Protein AF-A0A0A9WKH2-F1 (afdb_monomer)

Structure (mmCIF, N/CA/C/O backbone):
data_AF-A0A0A9WKH2-F1
#
_entry.id   AF-A0A0A9WKH2-F1
#
loop_
_atom_site.group_PDB
_atom_site.id
_atom_site.type_symbol
_atom_site.label_atom_id
_atom_site.label_alt_id
_atom_site.label_comp_id
_atom_site.label_asym_id
_atom_site.label_entity_id
_atom_site.label_seq_id
_atom_site.pdbx_PDB_ins_code
_atom_site.Cartn_x
_atom_site.Cartn_y
_atom_site.Cartn_z
_atom_site.occupancy
_atom_site.B_iso_or_equiv
_atom_site.auth_seq_id
_atom_site.auth_comp_id
_atom_site.auth_asym_id
_atom_site.auth_atom_id
_atom_site.pdbx_PDB_model_num
ATOM 1 N N . MET A 1 1 ? 44.557 -3.473 -16.066 1.00 45.72 1 MET A N 1
ATOM 2 C CA . MET A 1 1 ? 44.055 -2.776 -17.270 1.00 45.72 1 MET A CA 1
ATOM 3 C C . MET A 1 1 ? 42.713 -2.128 -16.932 1.00 45.72 1 MET A C 1
ATOM 5 O O . MET A 1 1 ? 41.697 -2.801 -17.026 1.00 45.72 1 MET A O 1
ATOM 9 N N . PRO A 1 2 ? 42.713 -0.870 -16.457 1.00 51.88 2 PRO A N 1
ATOM 10 C CA . PRO A 1 2 ? 41.535 -0.153 -15.970 1.00 51.88 2 PRO A CA 1
ATOM 11 C C . PRO A 1 2 ? 41.253 1.093 -16.830 1.00 51.88 2 PRO A C 1
ATOM 13 O O . PRO A 1 2 ? 41.252 2.202 -16.323 1.00 51.88 2 PRO A O 1
ATOM 16 N N . GLN A 1 3 ? 41.112 0.930 -18.149 1.00 55.00 3 GLN A N 1
ATOM 17 C CA . GLN A 1 3 ? 40.935 2.076 -19.061 1.00 55.00 3 GLN A CA 1
ATOM 18 C C . GLN A 1 3 ? 39.691 1.959 -19.952 1.00 55.00 3 GLN A C 1
ATOM 20 O O . GLN A 1 3 ? 39.264 2.940 -20.543 1.00 55.00 3 GLN A O 1
ATOM 25 N N . VAL A 1 4 ? 39.064 0.779 -20.011 1.00 52.34 4 VAL A N 1
ATOM 26 C CA . VAL A 1 4 ? 37.855 0.560 -20.827 1.00 52.34 4 VAL A CA 1
ATOM 27 C C . VAL A 1 4 ? 36.576 0.916 -20.058 1.00 52.34 4 VAL A C 1
ATOM 29 O O . VAL A 1 4 ? 35.597 1.342 -20.660 1.00 52.34 4 VAL A O 1
ATOM 32 N N . ALA A 1 5 ? 36.588 0.807 -18.724 1.00 50.47 5 ALA A N 1
ATOM 33 C CA . ALA A 1 5 ? 35.450 1.200 -17.888 1.00 50.47 5 ALA A CA 1
ATOM 34 C C . ALA A 1 5 ? 35.199 2.721 -17.927 1.00 50.47 5 ALA A C 1
ATOM 36 O O . ALA A 1 5 ? 34.047 3.145 -18.006 1.00 50.47 5 ALA A O 1
ATOM 37 N N . ASP A 1 6 ? 36.263 3.529 -17.989 1.00 52.47 6 ASP A N 1
ATOM 38 C CA . ASP A 1 6 ? 36.142 4.992 -18.059 1.00 52.47 6 ASP A CA 1
ATOM 39 C C . ASP A 1 6 ? 35.619 5.487 -19.417 1.00 52.47 6 ASP A C 1
ATOM 41 O O . ASP A 1 6 ? 34.931 6.504 -19.481 1.00 52.47 6 ASP A O 1
ATOM 45 N N . SER A 1 7 ? 35.854 4.749 -20.508 1.00 46.25 7 SER A N 1
ATOM 46 C CA . SER A 1 7 ? 35.305 5.093 -21.830 1.00 46.25 7 SER A CA 1
ATOM 47 C C . SER A 1 7 ? 33.819 4.751 -21.983 1.00 46.25 7 SER A C 1
ATOM 49 O O . SER A 1 7 ? 33.139 5.362 -22.803 1.00 46.25 7 SER A O 1
ATOM 51 N N . ILE A 1 8 ? 33.289 3.808 -21.195 1.00 51.59 8 ILE A N 1
ATOM 52 C CA . ILE A 1 8 ? 31.850 3.493 -21.188 1.00 51.59 8 ILE A CA 1
ATOM 53 C C . ILE A 1 8 ? 31.082 4.531 -20.357 1.00 51.59 8 ILE A C 1
ATOM 55 O O . ILE A 1 8 ? 29.983 4.927 -20.740 1.00 51.59 8 ILE A O 1
ATOM 59 N N . MET A 1 9 ? 31.672 5.038 -19.268 1.00 53.75 9 MET A N 1
ATOM 60 C CA . MET A 1 9 ? 31.036 6.066 -18.432 1.00 53.75 9 MET A CA 1
ATOM 61 C C . MET A 1 9 ? 31.056 7.478 -19.041 1.00 53.75 9 MET A C 1
ATOM 63 O O . MET A 1 9 ? 30.329 8.343 -18.561 1.00 53.75 9 MET A O 1
ATOM 67 N N . GLN A 1 10 ? 31.833 7.720 -20.104 1.00 48.16 10 GLN A N 1
ATOM 68 C CA . GLN A 1 10 ? 31.883 9.014 -20.804 1.00 48.16 10 GLN A CA 1
ATOM 69 C C . GLN A 1 10 ? 30.865 9.170 -21.945 1.00 48.16 10 GLN A C 1
ATOM 71 O O . GLN A 1 10 ? 30.822 10.232 -22.568 1.00 48.16 10 GLN A O 1
ATOM 76 N N . ASN A 1 11 ? 30.019 8.172 -22.230 1.00 47.69 11 ASN A N 1
ATOM 77 C CA . ASN A 1 11 ? 29.002 8.296 -23.280 1.00 47.69 11 ASN A CA 1
ATOM 78 C C . ASN A 1 11 ? 27.708 8.929 -22.740 1.00 47.69 11 ASN A C 1
ATOM 80 O O . ASN A 1 11 ? 26.649 8.313 -22.636 1.00 47.69 11 ASN A O 1
ATOM 84 N N . THR A 1 12 ? 27.834 10.203 -22.373 1.00 52.38 12 THR A N 1
ATOM 85 C CA . THR A 1 12 ? 26.790 11.142 -21.937 1.00 52.38 12 THR A CA 1
ATOM 86 C C . THR A 1 12 ? 25.877 11.556 -23.098 1.00 52.38 12 THR A C 1
ATOM 88 O O . THR A 1 12 ? 25.590 12.735 -23.304 1.00 52.38 12 THR A O 1
ATOM 91 N N . THR A 1 13 ? 25.454 10.628 -23.952 1.00 52.72 13 THR A N 1
ATOM 92 C CA . THR A 1 13 ? 24.618 10.968 -25.105 1.00 52.72 13 THR A CA 1
ATOM 93 C C . THR A 1 13 ? 23.773 9.760 -25.475 1.00 52.72 13 THR A C 1
ATOM 95 O O . THR A 1 13 ? 24.314 8.701 -25.751 1.00 52.72 13 THR A O 1
ATOM 98 N N . TYR A 1 14 ? 22.453 9.950 -25.487 1.00 45.47 14 TYR A N 1
ATOM 99 C CA . TYR A 1 14 ? 21.390 8.995 -25.836 1.00 45.47 14 TYR A CA 1
ATOM 100 C C . TYR A 1 14 ? 20.635 8.334 -24.659 1.00 45.47 14 TYR A C 1
ATOM 102 O O . TYR A 1 14 ? 20.727 7.144 -24.384 1.00 45.47 14 TYR A O 1
ATOM 110 N N . HIS A 1 15 ? 19.752 9.161 -24.079 1.00 48.38 15 HIS A N 1
ATOM 111 C CA . HIS A 1 15 ? 18.389 8.811 -23.641 1.00 48.38 15 HIS A CA 1
ATOM 112 C C . HIS A 1 15 ? 18.138 8.266 -22.227 1.00 48.38 15 HIS A C 1
ATOM 114 O O . HIS A 1 15 ? 17.436 7.280 -22.024 1.00 48.38 15 HIS A O 1
ATOM 120 N N . PHE A 1 16 ? 18.496 9.075 -21.231 1.00 45.62 16 PHE A N 1
ATOM 121 C CA . PHE A 1 16 ? 17.719 9.216 -19.992 1.00 45.62 16 PHE A CA 1
ATOM 122 C C . PHE A 1 16 ? 16.378 9.942 -20.248 1.00 45.62 16 PHE A C 1
ATOM 124 O O . PHE A 1 16 ? 16.147 11.022 -19.710 1.00 45.62 16 PHE A O 1
ATOM 131 N N . THR A 1 17 ? 15.514 9.427 -21.132 1.00 50.69 17 THR A N 1
ATOM 132 C CA . THR A 1 17 ? 14.261 10.132 -21.508 1.00 50.69 17 THR A CA 1
ATOM 133 C C . THR A 1 17 ? 12.986 9.318 -21.297 1.00 50.69 17 THR A C 1
ATOM 135 O O . THR A 1 17 ? 11.908 9.888 -21.358 1.00 50.69 17 THR A O 1
ATOM 138 N N . HIS A 1 18 ? 13.077 8.037 -20.944 1.00 47.53 18 HIS A N 1
ATOM 139 C CA . HIS A 1 18 ? 11.996 7.288 -20.295 1.00 47.53 18 HIS A CA 1
ATOM 140 C C . HIS A 1 18 ? 12.661 6.296 -19.342 1.00 47.53 18 HIS A C 1
ATOM 142 O O . HIS A 1 18 ? 12.977 5.167 -19.715 1.00 47.53 18 HIS A O 1
ATOM 148 N N . TYR A 1 19 ? 12.944 6.728 -18.111 1.00 54.31 19 TYR A N 1
ATOM 149 C CA . TYR A 1 19 ? 13.061 5.749 -17.041 1.00 54.31 19 TYR A CA 1
ATOM 150 C C . TYR A 1 19 ? 11.693 5.083 -16.957 1.00 54.31 19 TYR A C 1
ATOM 152 O O . TYR A 1 19 ? 10.705 5.722 -16.605 1.00 54.31 19 TYR A O 1
ATOM 160 N N . ASP A 1 20 ? 11.617 3.826 -17.379 1.00 60.59 20 ASP A N 1
ATOM 161 C CA . ASP A 1 20 ? 10.389 3.056 -17.291 1.00 60.59 20 ASP A CA 1
ATOM 162 C C . ASP A 1 20 ? 10.210 2.694 -15.812 1.00 60.59 20 ASP A C 1
ATOM 164 O O . ASP A 1 20 ? 10.676 1.654 -15.337 1.00 60.59 20 ASP A O 1
ATOM 168 N N . HIS A 1 21 ? 9.659 3.642 -15.048 1.00 67.19 21 HIS A N 1
ATOM 169 C CA . HIS A 1 21 ? 9.511 3.564 -13.594 1.00 67.19 21 HIS A CA 1
ATOM 170 C C . HIS A 1 21 ? 8.807 2.262 -13.181 1.00 67.19 21 HIS A C 1
ATOM 172 O O . HIS A 1 21 ? 9.168 1.655 -12.174 1.00 67.19 21 HIS A O 1
ATOM 178 N N . ILE A 1 22 ? 7.913 1.758 -14.039 1.00 69.25 22 ILE A N 1
ATOM 179 C CA . ILE A 1 22 ? 7.242 0.460 -13.915 1.00 69.25 22 ILE A CA 1
ATOM 180 C C . ILE A 1 22 ? 8.248 -0.698 -13.961 1.00 69.25 22 ILE A C 1
ATOM 182 O O . ILE A 1 22 ? 8.222 -1.584 -13.110 1.00 69.25 22 ILE A O 1
ATOM 186 N N . ARG A 1 23 ? 9.174 -0.704 -14.925 1.00 72.38 23 ARG A N 1
ATOM 187 C CA . ARG A 1 23 ? 10.173 -1.774 -15.069 1.00 72.38 23 ARG A CA 1
ATOM 188 C C . ARG A 1 23 ? 11.142 -1.811 -13.887 1.00 72.38 23 ARG A C 1
ATOM 190 O O . ARG A 1 23 ? 11.533 -2.895 -13.459 1.00 72.38 23 ARG A O 1
ATOM 197 N N . ILE A 1 24 ? 11.508 -0.651 -13.340 1.00 74.00 24 ILE A N 1
ATOM 198 C CA . ILE A 1 24 ? 12.318 -0.573 -12.114 1.00 74.00 24 ILE A CA 1
ATOM 199 C C . ILE A 1 24 ? 11.535 -1.098 -10.922 1.00 74.00 24 ILE A C 1
ATOM 201 O O . ILE A 1 24 ? 12.054 -1.930 -10.182 1.00 74.00 24 ILE A O 1
ATOM 205 N N . ALA A 1 25 ? 10.286 -0.667 -10.764 1.00 74.31 25 ALA A N 1
ATOM 206 C CA . ALA A 1 25 ? 9.444 -1.103 -9.664 1.00 74.31 25 ALA A CA 1
ATOM 207 C C . ALA A 1 25 ? 9.219 -2.628 -9.685 1.00 74.31 25 ALA A C 1
ATOM 209 O O . ALA A 1 25 ? 9.363 -3.274 -8.650 1.00 74.31 25 ALA A O 1
ATOM 210 N N . GLN A 1 26 ? 9.031 -3.227 -10.866 1.00 76.69 26 GLN A N 1
ATOM 211 C CA . GLN A 1 26 ? 8.941 -4.683 -11.044 1.00 76.69 26 GLN A CA 1
ATOM 212 C C . GLN A 1 26 ? 10.234 -5.421 -10.667 1.00 76.69 26 GLN A C 1
ATOM 214 O O . GLN A 1 26 ? 10.189 -6.520 -10.112 1.00 76.69 26 GLN A O 1
ATOM 219 N N . ILE A 1 27 ? 11.404 -4.853 -10.973 1.00 77.38 27 ILE A N 1
ATOM 220 C CA . ILE A 1 27 ? 12.690 -5.433 -10.557 1.00 77.38 27 ILE A CA 1
ATOM 221 C C . ILE A 1 27 ? 12.851 -5.308 -9.039 1.00 77.38 27 ILE A C 1
ATOM 223 O O . ILE A 1 27 ? 13.230 -6.280 -8.390 1.00 77.38 27 ILE A O 1
ATOM 227 N N . CYS A 1 28 ? 12.517 -4.152 -8.461 1.00 78.06 28 CYS A N 1
ATOM 228 C CA . CYS A 1 28 ? 12.524 -3.948 -7.016 1.00 78.06 28 CYS A CA 1
ATOM 229 C C . CYS A 1 28 ? 11.590 -4.936 -6.304 1.00 78.06 28 CYS A C 1
ATOM 231 O O . CYS A 1 28 ? 11.988 -5.523 -5.305 1.00 78.06 28 CYS A O 1
ATOM 233 N N . GLU A 1 29 ? 10.405 -5.202 -6.851 1.00 77.44 29 GLU A N 1
ATOM 234 C CA . GLU A 1 29 ? 9.464 -6.195 -6.326 1.00 77.44 29 GLU A CA 1
ATOM 235 C C . GLU A 1 29 ? 10.052 -7.617 -6.356 1.00 77.44 29 GLU A C 1
ATOM 237 O O . GLU A 1 29 ? 9.988 -8.334 -5.359 1.00 77.44 29 GLU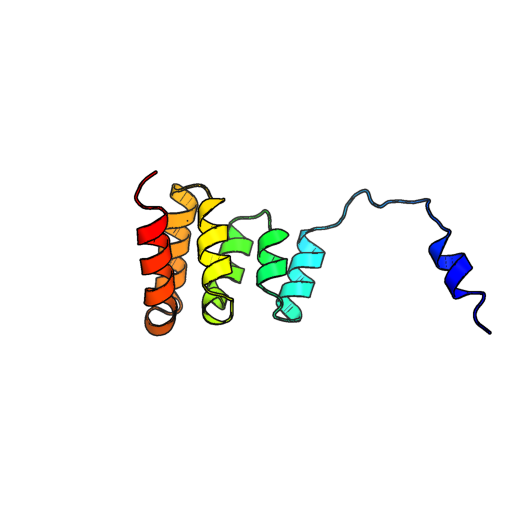 A O 1
ATOM 242 N N . ARG A 1 30 ? 10.733 -8.009 -7.444 1.00 76.12 30 ARG A N 1
ATOM 243 C CA . ARG A 1 30 ? 11.406 -9.323 -7.550 1.00 76.12 30 ARG A CA 1
ATOM 244 C C . ARG A 1 30 ? 12.553 -9.511 -6.560 1.00 76.12 30 ARG A C 1
ATOM 246 O O . ARG A 1 30 ? 12.828 -10.639 -6.162 1.00 76.12 30 ARG A O 1
ATOM 253 N N . VAL A 1 31 ? 13.225 -8.428 -6.184 1.00 81.19 31 VAL A N 1
ATOM 254 C CA . VAL A 1 31 ? 14.330 -8.431 -5.211 1.00 81.19 31 VAL A CA 1
ATOM 255 C C . VAL A 1 31 ? 13.817 -8.128 -3.790 1.00 81.19 31 VAL A C 1
ATOM 257 O O . VAL A 1 31 ? 14.610 -7.957 -2.873 1.00 81.19 31 VAL A O 1
ATOM 260 N N . GLN A 1 32 ? 12.491 -8.086 -3.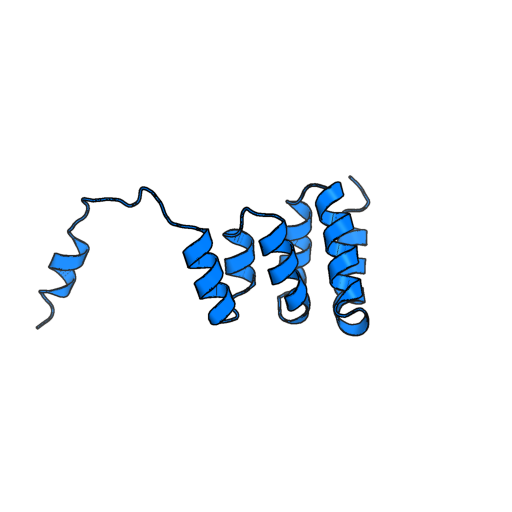582 1.00 76.88 32 GLN A N 1
ATOM 261 C CA . GLN A 1 32 ? 11.839 -7.787 -2.295 1.00 76.88 32 GLN A CA 1
ATOM 262 C C . GLN A 1 32 ? 12.154 -6.383 -1.734 1.00 76.88 32 GLN A C 1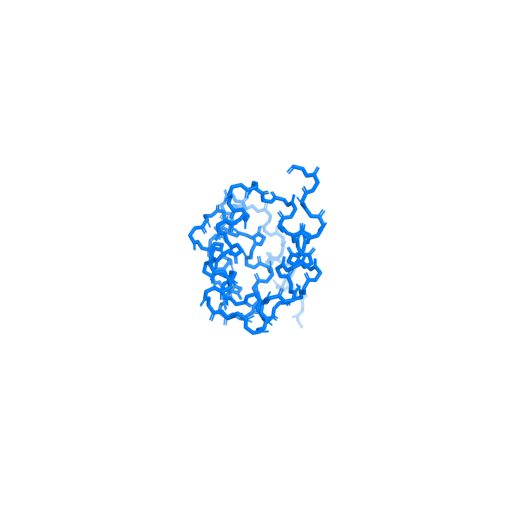
ATOM 264 O O . GLN A 1 32 ? 11.971 -6.103 -0.552 1.00 76.88 32 GLN A O 1
ATOM 269 N N . LEU A 1 33 ? 12.592 -5.460 -2.592 1.00 81.38 33 LEU A N 1
ATOM 270 C CA . LEU A 1 33 ? 12.837 -4.047 -2.291 1.00 81.38 33 LEU A CA 1
ATOM 271 C C . LEU A 1 33 ? 11.547 -3.228 -2.445 1.00 81.38 33 LEU A C 1
ATOM 273 O O . LEU A 1 33 ? 11.446 -2.315 -3.267 1.00 81.38 33 LEU A O 1
ATOM 277 N N . TYR A 1 34 ? 10.539 -3.554 -1.641 1.00 80.50 34 TYR A N 1
ATOM 278 C CA . TYR A 1 34 ? 9.192 -3.008 -1.802 1.00 80.50 34 TYR A CA 1
ATOM 279 C C . TYR A 1 34 ? 9.071 -1.499 -1.521 1.00 80.50 34 TYR A C 1
ATOM 281 O O . TYR A 1 34 ? 8.284 -0.820 -2.174 1.00 80.50 34 TYR A O 1
ATOM 289 N N . GLN A 1 35 ? 9.892 -0.939 -0.625 1.00 79.69 35 GLN A N 1
ATOM 290 C CA . GLN A 1 35 ? 9.910 0.510 -0.357 1.00 79.69 35 GLN A CA 1
ATOM 291 C C . GLN A 1 35 ? 10.291 1.319 -1.603 1.00 79.69 35 GLN A C 1
ATOM 293 O O . GLN A 1 35 ? 9.633 2.291 -1.961 1.00 79.69 35 GLN A O 1
ATOM 298 N N . ARG A 1 36 ? 11.337 0.875 -2.309 1.00 77.62 36 ARG A N 1
ATOM 299 C CA . ARG A 1 36 ? 11.780 1.485 -3.570 1.00 77.62 36 ARG A CA 1
ATOM 300 C C . ARG A 1 36 ? 10.750 1.279 -4.677 1.00 77.62 36 ARG A C 1
ATOM 302 O O . ARG A 1 36 ? 10.579 2.168 -5.506 1.00 77.62 36 ARG A O 1
ATOM 309 N N . ALA A 1 37 ? 10.054 0.142 -4.678 1.00 79.00 37 ALA A N 1
ATOM 310 C CA . ALA A 1 37 ? 8.968 -0.105 -5.617 1.00 79.00 37 ALA A CA 1
ATOM 311 C C . ALA A 1 37 ? 7.811 0.894 -5.414 1.00 79.00 37 ALA A C 1
ATOM 313 O O . ALA A 1 37 ? 7.372 1.496 -6.387 1.00 79.00 37 ALA A O 1
ATOM 314 N N . LEU A 1 38 ? 7.390 1.162 -4.170 1.00 80.44 38 LEU A N 1
ATOM 315 C CA . LEU A 1 38 ? 6.322 2.131 -3.857 1.00 80.44 38 LEU A CA 1
ATOM 316 C C . LEU A 1 38 ? 6.645 3.574 -4.255 1.00 80.44 38 LEU A C 1
ATOM 318 O O . LEU A 1 38 ? 5.740 4.335 -4.583 1.00 80.44 38 LEU A O 1
ATOM 322 N N . GLU A 1 39 ? 7.919 3.959 -4.238 1.00 80.50 39 GLU A N 1
ATOM 323 C CA . GLU A 1 39 ? 8.344 5.283 -4.705 1.00 80.50 39 GLU A CA 1
ATOM 324 C C . GLU A 1 39 ? 8.333 5.422 -6.234 1.00 80.50 39 GLU A C 1
ATOM 326 O O . GLU A 1 39 ? 8.302 6.540 -6.743 1.00 80.50 39 GLU A O 1
ATOM 331 N N . ASN A 1 40 ? 8.395 4.305 -6.965 1.00 76.62 40 ASN A N 1
ATOM 332 C CA . ASN A 1 40 ? 8.444 4.290 -8.428 1.00 76.62 40 ASN A CA 1
ATOM 333 C C . ASN A 1 40 ? 7.109 3.884 -9.068 1.00 76.62 40 ASN A C 1
ATOM 335 O O . ASN A 1 40 ? 6.901 4.153 -10.249 1.00 76.62 40 ASN A O 1
ATOM 339 N N . TYR A 1 41 ? 6.200 3.252 -8.323 1.00 80.44 41 TYR A N 1
ATOM 340 C CA . TYR A 1 41 ? 4.861 2.957 -8.815 1.00 80.44 41 TYR A CA 1
ATOM 341 C C . TYR A 1 41 ? 3.991 4.217 -8.833 1.00 80.44 41 TYR A C 1
ATOM 343 O O . TYR A 1 41 ? 3.915 4.964 -7.861 1.00 80.44 41 TYR A O 1
ATOM 351 N N . VAL A 1 42 ? 3.330 4.431 -9.971 1.00 73.56 42 VAL A N 1
ATOM 352 C CA . VAL A 1 42 ? 2.403 5.551 -10.207 1.00 73.56 42 VAL A CA 1
ATOM 353 C C . VAL A 1 42 ? 0.953 5.056 -10.256 1.00 73.56 42 VAL A C 1
ATOM 355 O O . VAL A 1 42 ? 0.033 5.804 -9.939 1.00 73.56 42 VAL A O 1
ATOM 358 N N . ASP A 1 43 ? 0.742 3.790 -10.628 1.00 78.94 43 ASP A N 1
ATOM 359 C CA . ASP A 1 43 ? -0.583 3.178 -10.697 1.00 78.94 43 ASP A CA 1
ATOM 360 C C . ASP A 1 43 ? -1.037 2.691 -9.312 1.00 78.94 43 ASP A C 1
ATOM 362 O O . ASP A 1 43 ? -0.325 1.963 -8.616 1.00 78.94 43 ASP A O 1
ATOM 366 N N . ILE A 1 44 ? -2.262 3.062 -8.938 1.00 76.75 44 ILE A N 1
ATOM 367 C CA . ILE A 1 44 ? -2.923 2.657 -7.693 1.00 76.75 44 ILE A CA 1
ATOM 368 C C . ILE A 1 44 ? -3.018 1.128 -7.603 1.00 76.75 44 ILE A C 1
ATOM 370 O O . ILE A 1 44 ? -2.894 0.568 -6.513 1.00 76.75 44 ILE A O 1
ATOM 374 N N . ILE A 1 45 ? -3.203 0.435 -8.731 1.00 80.44 45 ILE A N 1
ATOM 375 C CA . ILE A 1 45 ? -3.317 -1.029 -8.764 1.00 80.44 45 ILE A CA 1
ATOM 376 C C . ILE A 1 45 ? -2.009 -1.685 -8.304 1.00 80.44 45 ILE A C 1
ATOM 378 O O . ILE A 1 45 ? -2.027 -2.613 -7.489 1.00 80.44 45 ILE A O 1
ATOM 382 N N . ASP A 1 46 ? -0.874 -1.196 -8.800 1.00 81.31 46 ASP A N 1
ATOM 383 C CA . ASP A 1 46 ? 0.437 -1.729 -8.436 1.00 81.31 46 ASP A CA 1
ATOM 384 C C . ASP A 1 46 ? 0.839 -1.307 -7.017 1.00 81.31 46 ASP A C 1
ATOM 386 O O . ASP A 1 46 ? 1.354 -2.131 -6.260 1.00 81.31 46 ASP A O 1
ATOM 390 N N . ILE A 1 47 ? 0.508 -0.077 -6.603 1.00 82.81 47 ILE A N 1
ATOM 391 C CA . ILE A 1 47 ? 0.689 0.386 -5.218 1.00 82.81 47 ILE A CA 1
ATOM 392 C C . ILE A 1 47 ? -0.041 -0.547 -4.243 1.00 82.81 47 ILE A C 1
ATOM 394 O O . ILE A 1 47 ? 0.580 -1.054 -3.309 1.00 82.81 47 ILE A O 1
ATOM 398 N N . LYS A 1 48 ? -1.325 -0.854 -4.477 1.00 81.38 48 LYS A N 1
ATOM 399 C CA . LYS A 1 48 ? -2.101 -1.785 -3.634 1.00 81.38 48 LYS A CA 1
ATOM 400 C C . LYS A 1 48 ? -1.483 -3.185 -3.584 1.00 81.38 48 LYS A C 1
ATOM 402 O O . LYS A 1 48 ? -1.444 -3.813 -2.522 1.00 81.38 48 LYS A O 1
ATOM 407 N N . ARG A 1 49 ? -0.950 -3.675 -4.710 1.00 82.25 49 ARG A N 1
ATOM 408 C CA . ARG A 1 49 ? -0.255 -4.971 -4.758 1.00 82.25 49 ARG A CA 1
ATOM 409 C C . ARG A 1 49 ? 0.985 -4.963 -3.871 1.00 82.25 49 ARG A C 1
ATOM 411 O O . ARG A 1 49 ? 1.151 -5.859 -3.050 1.00 82.25 49 ARG A O 1
ATOM 418 N N . VAL A 1 50 ? 1.822 -3.938 -3.981 1.00 84.19 50 VAL A N 1
ATOM 419 C CA . VAL A 1 50 ? 3.039 -3.835 -3.169 1.00 84.19 50 VAL A CA 1
ATOM 420 C C . VAL A 1 50 ? 2.715 -3.622 -1.692 1.00 84.19 50 VAL A C 1
ATOM 422 O O . VAL A 1 50 ? 3.351 -4.227 -0.831 1.00 84.19 50 VAL A O 1
ATOM 425 N N . LEU A 1 51 ? 1.673 -2.850 -1.385 1.00 83.06 51 LEU A N 1
ATOM 426 C CA . LEU A 1 51 ? 1.164 -2.676 -0.025 1.00 83.06 51 LEU A CA 1
ATOM 427 C C . LEU A 1 51 ? 0.652 -3.984 0.598 1.00 83.06 51 LEU A C 1
ATOM 429 O O . LEU A 1 51 ? 0.640 -4.107 1.819 1.00 83.06 51 LEU A O 1
ATOM 433 N N . SER A 1 52 ?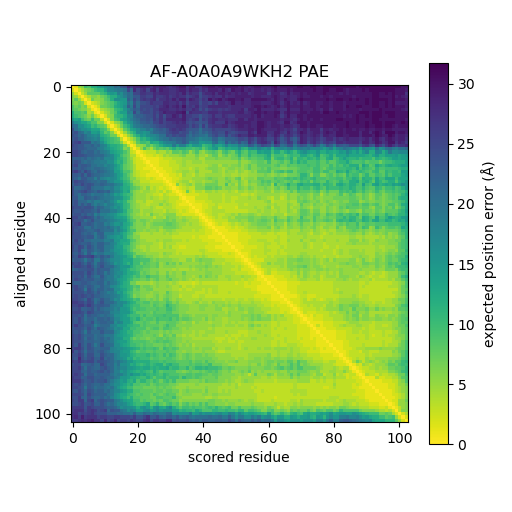 0.327 -5.009 -0.193 1.00 81.88 52 SER A N 1
ATOM 434 C CA . SER A 1 52 ? 0.024 -6.344 0.351 1.00 81.88 52 SER A CA 1
ATOM 435 C C . SER A 1 52 ? 1.235 -6.960 1.073 1.00 81.88 52 SER A C 1
ATOM 437 O O . SER A 1 52 ? 1.069 -7.749 2.002 1.00 81.88 52 SER A O 1
ATOM 439 N N . TYR A 1 53 ? 2.455 -6.540 0.715 1.00 81.50 53 TYR A N 1
ATOM 440 C CA . TYR A 1 53 ? 3.707 -6.900 1.388 1.00 81.50 53 TYR A CA 1
ATOM 441 C C . TYR A 1 53 ? 4.126 -5.900 2.478 1.00 81.50 53 TYR A C 1
ATOM 443 O O . TYR A 1 53 ? 5.251 -5.980 2.979 1.00 81.50 53 TYR A O 1
ATOM 451 N N . ALA A 1 54 ? 3.244 -4.977 2.887 1.00 80.31 54 ALA A N 1
ATOM 452 C CA . ALA A 1 54 ? 3.526 -3.958 3.905 1.00 80.31 54 ALA A CA 1
ATOM 453 C C . ALA A 1 54 ? 4.041 -4.541 5.230 1.00 80.31 54 ALA A C 1
ATOM 455 O O . ALA A 1 54 ? 4.845 -3.898 5.897 1.00 80.31 54 ALA A O 1
ATOM 456 N N . SER A 1 55 ? 3.671 -5.777 5.582 1.00 76.88 55 SER A N 1
ATOM 457 C CA . SER A 1 55 ? 4.165 -6.445 6.795 1.00 76.88 55 SER A CA 1
ATOM 458 C C . SER A 1 55 ? 5.682 -6.678 6.809 1.00 76.88 55 SER A C 1
ATOM 460 O O . SER A 1 55 ? 6.260 -6.880 7.875 1.00 76.88 55 SER A O 1
ATOM 462 N N . THR A 1 56 ? 6.326 -6.662 5.640 1.00 79.81 56 THR A N 1
ATOM 463 C CA . THR A 1 56 ? 7.777 -6.857 5.480 1.00 79.81 56 THR A CA 1
ATOM 464 C C . THR A 1 56 ? 8.556 -5.546 5.395 1.00 79.81 56 THR A C 1
ATOM 466 O O . THR A 1 56 ? 9.785 -5.559 5.372 1.00 79.81 56 THR A O 1
ATOM 469 N N . MET A 1 57 ? 7.852 -4.413 5.339 1.00 82.31 57 MET A N 1
ATOM 470 C CA . MET A 1 57 ? 8.447 -3.090 5.194 1.00 82.31 57 MET A CA 1
ATOM 471 C C . MET A 1 57 ? 8.582 -2.393 6.542 1.00 82.31 57 MET A C 1
ATOM 473 O O . MET A 1 57 ? 7.895 -2.718 7.510 1.00 82.31 57 MET A O 1
ATOM 477 N N . ASP A 1 58 ? 9.447 -1.382 6.585 1.00 83.75 58 ASP A N 1
ATOM 478 C CA . ASP A 1 58 ? 9.519 -0.488 7.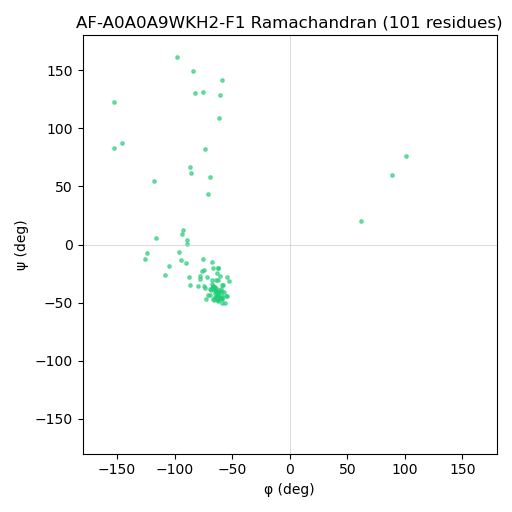734 1.00 83.75 58 ASP A CA 1
ATOM 479 C C . ASP A 1 58 ? 8.184 0.244 7.959 1.00 83.75 58 ASP A C 1
ATOM 481 O O . ASP A 1 58 ? 7.625 0.868 7.052 1.00 83.75 58 ASP A O 1
ATOM 485 N N . GLN A 1 59 ? 7.696 0.184 9.196 1.00 80.81 59 GLN A N 1
ATOM 486 C CA . GLN A 1 59 ? 6.450 0.813 9.618 1.00 80.81 59 GLN A CA 1
ATOM 487 C C . GLN A 1 59 ? 6.534 2.335 9.517 1.00 80.81 59 GLN A C 1
ATOM 489 O O . GLN A 1 59 ? 5.563 2.970 9.110 1.00 80.81 59 GLN A O 1
ATOM 494 N N . GLN A 1 60 ? 7.697 2.918 9.823 1.00 82.31 60 GLN A N 1
ATOM 495 C CA . GLN A 1 60 ? 7.886 4.366 9.761 1.00 82.31 60 GLN A CA 1
ATOM 496 C C . GLN A 1 60 ? 7.768 4.884 8.322 1.00 82.31 60 GLN A C 1
ATOM 498 O O . GLN A 1 60 ? 7.095 5.883 8.071 1.00 82.31 60 GLN A O 1
ATOM 503 N N . PHE A 1 61 ? 8.343 4.150 7.365 1.00 85.25 61 PHE A N 1
ATOM 504 C CA . PHE A 1 61 ? 8.214 4.457 5.942 1.00 85.25 61 PHE A CA 1
ATOM 505 C C . PHE A 1 61 ? 6.752 4.442 5.488 1.00 85.25 61 PHE A C 1
ATOM 507 O O . PHE A 1 61 ? 6.316 5.366 4.806 1.00 85.25 61 PHE A O 1
ATOM 514 N N . LEU A 1 62 ? 5.986 3.418 5.878 1.00 83.19 62 LEU A N 1
ATOM 515 C CA . LEU A 1 62 ? 4.569 3.319 5.522 1.00 83.19 62 LEU A CA 1
ATOM 516 C C . LEU A 1 62 ? 3.782 4.507 6.081 1.00 83.19 62 LEU A C 1
ATOM 518 O O . LEU A 1 62 ? 3.034 5.141 5.342 1.00 83.19 62 LEU A O 1
ATOM 522 N N . ILE A 1 63 ? 4.004 4.859 7.348 1.00 85.06 63 ILE A N 1
ATOM 523 C CA . ILE A 1 63 ? 3.367 6.012 7.995 1.00 85.06 63 ILE A CA 1
ATOM 524 C C . ILE A 1 63 ? 3.616 7.307 7.216 1.00 85.06 63 ILE A C 1
ATOM 526 O O . ILE A 1 63 ? 2.684 8.083 7.001 1.00 85.06 63 ILE A O 1
ATOM 530 N N . ASP A 1 64 ? 4.847 7.539 6.771 1.00 85.88 64 ASP A N 1
ATOM 531 C CA . ASP A 1 64 ? 5.199 8.754 6.036 1.00 85.88 64 ASP A CA 1
ATOM 532 C C . ASP A 1 64 ? 4.754 8.704 4.560 1.00 85.88 64 ASP A C 1
ATOM 534 O O . ASP A 1 64 ? 4.474 9.744 3.962 1.00 85.88 64 ASP A O 1
ATOM 538 N N . TYR A 1 65 ? 4.638 7.509 3.970 1.00 84.44 65 TYR A N 1
ATOM 539 C CA . TYR A 1 65 ? 4.113 7.306 2.617 1.00 84.44 65 TYR A CA 1
ATOM 540 C C . TYR A 1 65 ? 2.603 7.553 2.543 1.00 84.44 65 TYR A C 1
ATOM 542 O O . TYR A 1 65 ? 2.146 8.258 1.645 1.00 84.44 65 TYR A O 1
ATOM 550 N N . PHE A 1 66 ? 1.834 7.052 3.516 1.00 83.31 66 PHE A N 1
ATOM 551 C CA . PHE A 1 66 ? 0.389 7.291 3.593 1.00 83.31 66 PHE A CA 1
ATOM 552 C C . PHE A 1 66 ? 0.039 8.777 3.725 1.00 83.31 66 PHE A C 1
ATOM 554 O O . PHE A 1 66 ? -0.992 9.198 3.217 1.00 83.31 66 PHE A O 1
ATOM 561 N N . GLY A 1 67 ? 0.936 9.583 4.294 1.00 80.56 67 GLY A N 1
ATOM 562 C CA . GLY A 1 67 ? 0.806 11.040 4.326 1.00 80.56 67 GLY A CA 1
ATOM 563 C C . GLY A 1 67 ? 0.898 11.762 2.990 1.00 80.56 67 GLY A C 1
ATOM 564 O O . GLY A 1 67 ? 0.483 12.911 2.876 1.00 80.56 67 GLY A O 1
ATOM 565 N N . LYS A 1 68 ? 1.488 11.119 1.981 1.00 81.19 68 LYS A N 1
ATOM 566 C CA . LYS A 1 68 ? 1.623 11.669 0.625 1.00 81.19 68 LYS A CA 1
ATOM 567 C C . LYS A 1 68 ? 0.490 11.215 -0.293 1.00 81.19 68 LYS A C 1
ATOM 569 O O . LYS A 1 68 ? 0.358 11.749 -1.393 1.00 81.19 68 LYS A O 1
ATOM 574 N N . LEU A 1 69 ? -0.281 10.212 0.127 1.00 80.38 69 LEU A N 1
ATOM 575 C CA . LEU A 1 69 ? -1.402 9.684 -0.636 1.00 80.38 69 LEU A CA 1
ATOM 576 C C . LEU A 1 69 ? -2.665 10.527 -0.399 1.00 80.38 69 LEU A C 1
ATOM 578 O O . LEU A 1 69 ? -2.863 11.045 0.700 1.00 80.38 69 LEU A O 1
ATOM 582 N N . PRO A 1 70 ? -3.558 10.633 -1.398 1.00 81.00 70 PRO A N 1
ATOM 583 C CA . PRO A 1 70 ? -4.893 11.180 -1.189 1.00 81.00 70 PRO A CA 1
ATOM 584 C C . PRO A 1 70 ? -5.655 10.371 -0.133 1.00 81.00 70 PRO A C 1
ATOM 586 O O . PRO A 1 70 ? -5.581 9.141 -0.140 1.00 81.00 70 PRO A O 1
ATOM 589 N N . VAL A 1 71 ? -6.428 11.047 0.723 1.00 80.38 71 VAL A N 1
ATOM 590 C CA . VAL A 1 71 ? -7.166 10.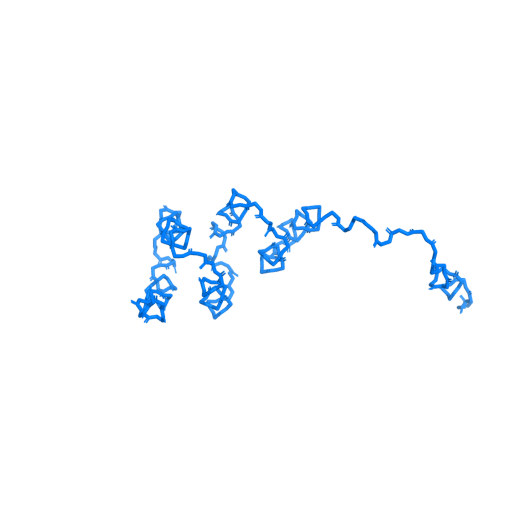425 1.840 1.00 80.38 71 VAL A CA 1
ATOM 591 C C . VAL A 1 71 ? -8.071 9.283 1.365 1.00 80.38 71 VAL A C 1
ATOM 593 O O . VAL A 1 71 ? -8.032 8.196 1.941 1.00 80.38 71 VAL A O 1
ATOM 596 N N . ASP A 1 72 ? -8.801 9.478 0.263 1.00 81.69 72 ASP A N 1
ATOM 597 C CA . ASP A 1 72 ? -9.701 8.463 -0.305 1.00 81.69 72 ASP A CA 1
ATOM 598 C C . ASP A 1 72 ? -8.956 7.167 -0.673 1.00 81.69 72 ASP A C 1
ATOM 600 O O . ASP A 1 72 ? -9.386 6.062 -0.336 1.00 81.69 72 ASP A O 1
ATOM 604 N N . VAL A 1 73 ? -7.786 7.302 -1.308 1.00 80.50 73 VAL A N 1
ATOM 605 C CA . VAL A 1 73 ? -6.938 6.171 -1.720 1.00 80.50 73 VAL A CA 1
ATOM 606 C C . VAL A 1 73 ? -6.234 5.551 -0.512 1.00 80.50 73 VAL A C 1
ATOM 608 O O . VAL A 1 73 ? -6.064 4.331 -0.448 1.00 80.50 73 VAL A O 1
ATOM 611 N N . GLY A 1 74 ? -5.836 6.374 0.460 1.00 82.81 74 GLY A N 1
ATOM 612 C CA . GLY A 1 74 ? -5.201 5.939 1.698 1.00 82.81 74 GLY A CA 1
ATOM 613 C C . GLY A 1 74 ? -6.123 5.054 2.536 1.00 82.81 74 GLY A C 1
ATOM 614 O O . GLY A 1 74 ? -5.713 3.975 2.958 1.00 82.81 74 GLY A O 1
ATOM 615 N N . ILE A 1 75 ? -7.381 5.457 2.730 1.00 82.88 75 ILE A N 1
ATOM 616 C CA . ILE A 1 75 ? -8.370 4.689 3.503 1.00 82.88 75 ILE A CA 1
ATOM 617 C C . ILE A 1 75 ? -8.690 3.358 2.815 1.00 82.88 75 ILE A C 1
ATOM 619 O O . ILE A 1 75 ? -8.697 2.312 3.469 1.00 82.88 75 ILE A O 1
ATOM 623 N N . GLU A 1 76 ? -8.906 3.372 1.496 1.00 84.81 76 GLU A N 1
ATOM 624 C CA . GLU A 1 76 ? -9.173 2.148 0.735 1.00 84.81 76 GLU A CA 1
ATOM 625 C C . GLU A 1 76 ? -7.980 1.178 0.805 1.00 84.81 76 GLU A C 1
ATOM 627 O O . GLU A 1 76 ? -8.143 -0.012 1.075 1.00 84.81 76 GLU A O 1
ATOM 632 N N . SER A 1 77 ? -6.758 1.700 0.667 1.00 83.56 77 SER A N 1
ATOM 633 C CA . SER A 1 77 ? -5.536 0.896 0.761 1.00 83.56 77 SER A CA 1
ATOM 634 C C . SER A 1 77 ? -5.310 0.345 2.176 1.00 83.56 77 SER A C 1
ATOM 636 O O . SER A 1 77 ? -4.872 -0.793 2.323 1.00 83.56 77 SER A O 1
ATOM 638 N N . MET A 1 78 ? -5.644 1.096 3.233 1.00 83.31 78 MET A N 1
ATOM 639 C CA . MET A 1 78 ? -5.599 0.595 4.615 1.00 83.31 78 MET A CA 1
ATOM 640 C C . MET A 1 78 ? -6.563 -0.579 4.826 1.00 83.31 78 MET A C 1
ATOM 642 O O . MET A 1 78 ? -6.196 -1.564 5.471 1.00 83.31 78 MET A O 1
ATOM 646 N N . TYR A 1 79 ? -7.770 -0.508 4.257 1.00 84.75 79 TYR A N 1
ATOM 647 C CA . TYR A 1 79 ? -8.733 -1.608 4.305 1.00 84.75 79 TYR A CA 1
ATOM 648 C C . TYR A 1 79 ? -8.200 -2.864 3.600 1.00 84.75 79 TYR A C 1
ATOM 650 O O . TYR A 1 79 ? -8.247 -3.961 4.167 1.00 84.75 79 TYR A O 1
ATOM 658 N N . ASP A 1 80 ? -7.619 -2.707 2.409 1.00 84.69 80 ASP A N 1
ATOM 659 C CA . ASP A 1 80 ? -7.040 -3.816 1.644 1.00 84.69 80 ASP A CA 1
ATOM 660 C C . ASP A 1 80 ? -5.866 -4.486 2.385 1.00 84.69 80 ASP A C 1
ATOM 662 O O . ASP A 1 80 ? -5.786 -5.717 2.459 1.00 84.69 80 ASP A O 1
ATOM 666 N N . ILE A 1 81 ? -4.994 -3.695 3.018 1.00 83.62 81 ILE A N 1
ATOM 667 C CA . ILE A 1 81 ? -3.867 -4.191 3.824 1.00 83.62 81 ILE A CA 1
ATOM 668 C C . ILE A 1 81 ? -4.353 -5.005 5.036 1.00 83.62 81 ILE A C 1
ATOM 670 O O . ILE A 1 81 ? -3.771 -6.049 5.363 1.00 83.62 81 ILE A O 1
ATOM 674 N N . LEU A 1 82 ? -5.412 -4.547 5.715 1.00 83.00 82 LEU A N 1
ATOM 675 C CA . LEU A 1 82 ? -6.019 -5.273 6.836 1.00 83.00 82 LEU A CA 1
ATOM 676 C C . LEU A 1 82 ? -6.674 -6.578 6.378 1.00 83.00 82 LEU A C 1
ATOM 678 O O . LEU A 1 82 ? -6.604 -7.578 7.093 1.00 83.00 82 LEU A O 1
ATOM 682 N N . ARG A 1 83 ? -7.272 -6.592 5.182 1.00 84.50 83 ARG 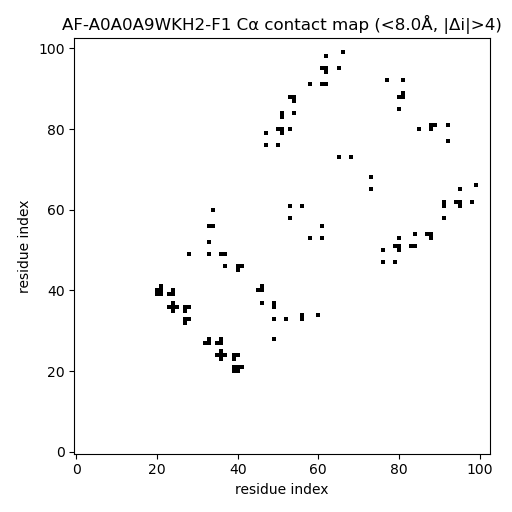A N 1
ATOM 683 C CA . ARG A 1 83 ? -7.879 -7.790 4.594 1.00 84.50 83 ARG A CA 1
ATOM 684 C C . ARG A 1 83 ? -6.840 -8.860 4.255 1.00 84.50 83 ARG A C 1
ATOM 686 O O . ARG A 1 83 ? -7.126 -10.043 4.425 1.00 84.50 83 ARG A O 1
ATOM 693 N N . TYR A 1 84 ? -5.651 -8.459 3.806 1.00 81.38 84 TYR A N 1
ATOM 694 C CA . TYR A 1 84 ? -4.560 -9.387 3.499 1.00 81.38 84 TYR A CA 1
ATOM 695 C C . TYR A 1 84 ? -3.919 -9.990 4.749 1.00 81.38 84 TYR A C 1
ATOM 697 O O . TYR A 1 84 ? -3.694 -11.199 4.803 1.00 81.38 84 TYR A O 1
ATOM 705 N N . ASN A 1 85 ? -3.606 -9.170 5.756 1.00 78.94 85 ASN A N 1
ATOM 706 C CA . ASN A 1 85 ? -2.978 -9.659 6.982 1.00 78.94 85 ASN A CA 1
ATOM 707 C C . ASN A 1 85 ? -3.307 -8.767 8.183 1.00 78.94 85 ASN A C 1
ATOM 709 O O . ASN A 1 85 ? -2.524 -7.908 8.593 1.00 78.94 85 ASN A O 1
ATOM 713 N N . MET A 1 86 ? -4.476 -9.006 8.778 1.00 79.62 86 MET A N 1
ATOM 714 C CA . MET A 1 86 ? -4.972 -8.225 9.910 1.00 79.62 86 MET A CA 1
ATOM 715 C C . MET A 1 86 ? -4.011 -8.260 11.105 1.00 79.62 86 MET A C 1
ATOM 717 O O . MET A 1 86 ? -3.702 -7.223 11.682 1.00 79.62 86 MET A O 1
ATOM 721 N N . THR A 1 87 ? -3.502 -9.434 11.480 1.00 79.94 87 THR A N 1
ATOM 722 C CA . THR A 1 87 ? -2.732 -9.603 12.722 1.00 79.94 87 THR A CA 1
ATOM 723 C C . THR A 1 87 ? -1.417 -8.826 12.716 1.00 79.94 87 THR A C 1
ATOM 725 O O . THR A 1 87 ? -1.045 -8.254 13.741 1.00 79.94 87 THR A O 1
ATOM 728 N N . GLN A 1 88 ? -0.715 -8.786 11.580 1.00 77.62 88 GLN A N 1
ATOM 729 C CA . GLN A 1 88 ? 0.556 -8.063 11.468 1.00 77.62 88 GLN A CA 1
ATOM 730 C C . GLN A 1 88 ? 0.354 -6.585 11.123 1.00 77.62 88 GLN A C 1
ATOM 732 O O . GLN A 1 88 ? 1.079 -5.736 11.642 1.00 77.62 88 GLN A O 1
ATOM 737 N N . ASN A 1 89 ? -0.656 -6.262 10.311 1.00 82.62 89 ASN A N 1
ATOM 738 C CA . ASN A 1 89 ? -0.819 -4.908 9.793 1.00 82.62 89 ASN A CA 1
ATOM 739 C C . ASN A 1 89 ? -1.677 -3.995 10.682 1.00 82.62 89 ASN A C 1
ATOM 741 O O . ASN A 1 89 ? -1.600 -2.777 10.549 1.00 82.62 89 ASN A O 1
ATOM 745 N N . ILE A 1 90 ? -2.457 -4.532 11.628 1.00 82.25 90 ILE A N 1
ATOM 746 C CA . ILE A 1 90 ? -3.325 -3.703 12.482 1.00 82.25 90 ILE A CA 1
ATOM 747 C C . ILE A 1 90 ? -2.547 -2.657 13.284 1.00 82.25 90 ILE A C 1
ATOM 749 O O . ILE A 1 90 ? -3.023 -1.540 13.453 1.00 82.25 90 ILE A O 1
ATOM 753 N N . ARG A 1 91 ? -1.326 -2.979 13.732 1.00 83.00 91 ARG A N 1
ATOM 754 C CA . ARG A 1 91 ? -0.492 -2.029 14.481 1.00 83.00 91 ARG A CA 1
ATOM 755 C C . ARG A 1 91 ? -0.078 -0.842 13.615 1.00 83.00 91 ARG A C 1
ATOM 757 O O . ARG A 1 91 ? -0.252 0.290 14.045 1.00 83.00 91 ARG A O 1
ATOM 764 N N . VAL A 1 92 ? 0.413 -1.089 12.398 1.00 84.38 92 VAL A N 1
ATOM 765 C CA . VAL A 1 92 ? 0.848 -0.007 11.501 1.00 84.38 92 VAL A CA 1
ATOM 766 C C . VAL A 1 92 ? -0.337 0.825 11.010 1.00 84.38 92 VAL A 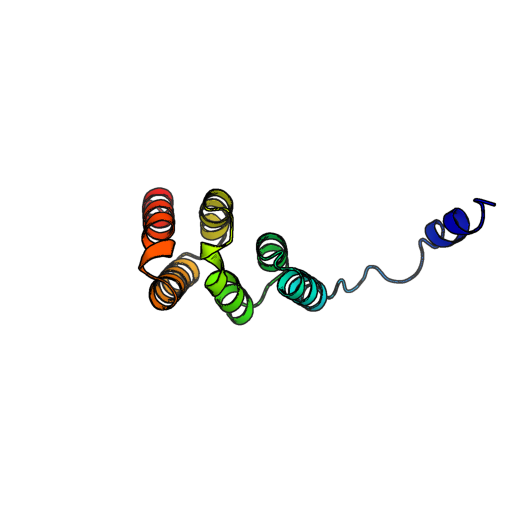C 1
ATOM 768 O O . VAL A 1 92 ? -0.244 2.044 10.993 1.00 84.38 92 VAL A O 1
ATOM 771 N N . VAL A 1 93 ? -1.481 0.201 10.707 1.00 84.62 93 VAL A N 1
ATOM 772 C CA . VAL A 1 93 ? -2.690 0.918 10.265 1.00 84.62 93 VAL A CA 1
ATOM 773 C C . VAL A 1 93 ? -3.249 1.817 11.366 1.00 84.62 93 VAL A C 1
ATOM 775 O O . VAL A 1 93 ? -3.640 2.945 11.086 1.00 84.62 93 VAL A O 1
ATOM 778 N N . VAL A 1 94 ? -3.240 1.368 12.624 1.00 85.69 94 VAL A N 1
ATOM 779 C CA . VAL A 1 94 ? -3.655 2.211 13.757 1.00 85.69 94 VAL A CA 1
ATOM 780 C C . VAL A 1 94 ? -2.719 3.409 13.933 1.00 85.69 94 VAL A C 1
ATOM 782 O O . VAL A 1 94 ? -3.197 4.510 14.189 1.00 85.69 94 VAL A O 1
ATOM 785 N N . GLU A 1 95 ? -1.407 3.230 13.774 1.00 84.69 95 G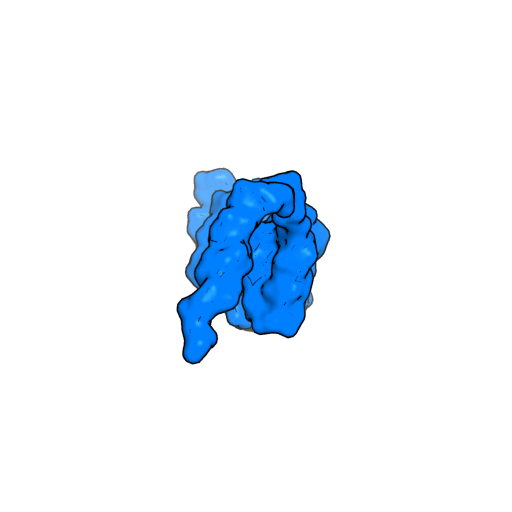LU A N 1
ATOM 786 C CA . GLU A 1 95 ? -0.451 4.342 13.860 1.00 84.69 95 GLU A CA 1
ATOM 787 C C . GLU A 1 95 ? -0.576 5.319 12.678 1.00 84.69 95 GLU A C 1
ATOM 789 O O . GLU A 1 95 ? -0.533 6.531 12.884 1.00 84.69 95 GLU A O 1
ATOM 794 N N . ILE A 1 96 ? -0.826 4.820 11.461 1.00 84.50 96 ILE A N 1
ATOM 795 C CA . ILE A 1 96 ? -1.162 5.654 10.295 1.00 84.50 96 ILE A CA 1
ATOM 796 C C . ILE A 1 96 ? -2.427 6.468 10.583 1.00 84.50 96 ILE A C 1
ATOM 798 O O . ILE A 1 96 ? -2.418 7.687 10.426 1.00 84.50 96 ILE A O 1
ATOM 802 N N . ALA A 1 97 ? -3.493 5.811 11.048 1.00 82.50 97 ALA A N 1
ATOM 803 C CA . ALA A 1 97 ? -4.753 6.468 11.367 1.00 82.50 97 ALA A CA 1
ATOM 804 C C . ALA A 1 97 ? -4.555 7.549 12.437 1.00 82.50 97 ALA A C 1
ATOM 806 O O . ALA A 1 97 ? -4.972 8.680 12.240 1.00 82.50 97 ALA A O 1
ATOM 807 N N . LYS A 1 98 ? -3.837 7.266 13.529 1.00 83.12 98 LYS A N 1
ATOM 808 C CA . LYS A 1 98 ? -3.545 8.279 14.558 1.00 83.12 98 LYS A CA 1
ATOM 809 C C . LYS A 1 98 ? -2.825 9.509 14.007 1.00 83.12 98 LYS A C 1
ATOM 811 O O . LYS A 1 98 ? -3.127 10.613 14.441 1.00 83.12 98 LYS A O 1
ATOM 816 N N . LYS A 1 99 ? -1.865 9.324 13.095 1.00 80.00 99 LYS A N 1
ATOM 817 C CA . LYS A 1 99 ? -1.050 10.425 12.561 1.00 80.00 99 LYS A CA 1
ATOM 818 C C . LYS A 1 99 ? -1.786 11.261 11.510 1.00 80.00 99 LYS A C 1
ATOM 820 O O . LYS A 1 99 ? -1.502 12.446 11.392 1.00 80.00 99 LYS A O 1
ATOM 825 N N . TRP A 1 100 ? -2.708 10.656 10.762 1.00 70.69 100 TRP A N 1
ATOM 826 C CA . TRP A 1 100 ? -3.353 11.284 9.602 1.00 70.69 100 TRP A CA 1
ATOM 827 C C . TRP A 1 100 ? -4.870 11.505 9.752 1.00 70.69 100 TRP A C 1
ATOM 829 O O . TRP A 1 100 ? -5.498 11.969 8.812 1.00 70.69 100 TRP A O 1
ATOM 839 N N . VAL A 1 101 ? -5.464 11.235 10.923 1.00 61.06 101 VAL A N 1
ATOM 840 C CA . VAL A 1 101 ? -6.889 11.511 11.239 1.00 61.06 101 VAL A CA 1
ATOM 841 C C . VAL A 1 101 ? -7.225 13.012 11.317 1.00 61.06 101 VAL A C 1
ATOM 843 O O . VAL A 1 101 ? -8.399 13.367 11.293 1.00 61.06 101 VAL A O 1
ATOM 846 N N . GLU A 1 102 ? -6.230 13.899 11.404 1.00 52.56 102 GLU A N 1
ATOM 847 C CA . GLU A 1 102 ? -6.439 15.349 11.581 1.00 52.56 102 GLU A CA 1
ATOM 848 C C . GLU A 1 102 ? -6.577 16.167 10.279 1.00 52.56 102 GLU A C 1
ATOM 850 O O . GLU A 1 102 ? -6.701 17.389 10.365 1.00 52.56 102 GLU A O 1
ATOM 855 N N . TYR A 1 103 ? -6.577 15.541 9.095 1.00 46.97 103 TYR A N 1
ATOM 856 C CA . TYR A 1 103 ? -6.688 16.241 7.803 1.00 46.97 103 TYR A CA 1
ATOM 857 C C . TYR A 1 103 ? -7.873 15.784 6.955 1.00 46.97 103 TYR A C 1
ATOM 859 O O . TYR A 1 103 ? -8.072 14.556 6.818 1.00 46.97 103 TYR A O 1
#

Mean predicted aligned error: 11.3 Å

pLDDT: mean 73.99, std 12.9, range [45.47, 85.88]

Foldseek 3Di:
DPDVVVVVVPCPDDDPPDPVLQVVLVVCVVVVVLLSSCVSDPDLVVNLVSLLVVLVDDLVSVLVSLVVDDPVSSVVSLVSNCVSPVVRCVVSSVVSCVVPVPD

Solvent-accessible surface area (backbone atoms only — not comparable to full-atom values): 6179 Å² total; per-residue (Å²): 142,90,63,67,68,62,62,63,74,64,63,86,70,90,73,96,76,70,80,56,40,61,62,52,19,53,52,26,50,76,70,68,38,46,73,64,16,56,74,38,45,83,50,68,70,58,40,51,57,54,45,63,50,47,78,81,48,64,59,70,59,49,43,60,49,51,71,73,44,58,66,74,59,37,55,53,46,49,52,52,32,37,72,74,39,42,87,71,32,48,63,52,50,51,53,34,46,70,73,56,69,86,114

Nearest PDB structures (foldseek):
  2e2e-assembly1_B  TM=2.639E-01  e=4.742E+00  Escherichia coli
  6gkf-assembly4_G  TM=2.558E-01  e=6.254E+00  Homo sapiens

Radius of gyration: 18.06 Å; Cα contacts (8 Å, |Δi|>4): 64; chains: 1; bounding box: 54×26×40 Å

Organism: Lygus hesperus (NCBI:txid30085)

Secondary structure (DSSP, 8-state):
--SHHHHHHT---S-TT---HHHHHHHHHHTT-HHHHHHH--SHHHHHHHHTTGGGS-HHHHHHHHTTS-HHHHHHHHHHHHHH-HHHHHHHHHHHHHHHTT-

InterPro domains:
  IPR016024 Armadillo-type fold [SSF48371] (2-100)
  IPR055358 Clathrin heavy-chain repeat [PF00637] (10-70)

Sequence (103 aa):
MPQVADSIMQNTTYHFTHYDHIRIAQICERVQLYQRALENYVDIIDIKRVLSYASTMDQQFLIDYFGKLPVDVGIESMYDILRYNMTQNIRVVVEIAKKWVEY